Protein AF-A0A9P8JM39-F1 (afdb_monomer_lite)

Sequence (74 aa):
SQAKTKKNIETDIIGDKVGRIHLGKQDLNDMQTRKMKGLKRSRDDDTEGGPVVSDDEGEDFDADGGVEIKKIRV

Organism: Aureobasidium melanogenum (NCBI:txid46634)

InterPro domains:
  IPR039770 Ribosome biogenesis protein Rpf2 [PTHR12728] (2-48)

pLDDT: mean 70.74, std 19.51, range [36.34, 93.56]

Structure (mmCIF, N/CA/C/O backbone):
data_AF-A0A9P8JM39-F1
#
_entry.id   AF-A0A9P8JM39-F1
#
loop_
_atom_site.group_PDB
_atom_site.id
_atom_site.type_symbol
_atom_site.label_atom_id
_atom_site.label_alt_id
_atom_site.label_comp_id
_atom_site.label_asym_id
_atom_site.label_entity_id
_atom_site.label_seq_id
_atom_site.pdbx_PDB_ins_code
_atom_site.Cartn_x
_atom_site.Cartn_y
_atom_site.Cartn_z
_atom_site.occupancy
_atom_site.B_iso_or_equiv
_atom_site.auth_seq_id
_atom_site.auth_comp_id
_atom_site.auth_asym_id
_atom_site.auth_atom_id
_atom_site.pdbx_PDB_model_num
ATOM 1 N N . SER A 1 1 ? -23.805 -4.713 33.759 1.00 47.16 1 SER A N 1
ATOM 2 C CA . SER A 1 1 ? -23.479 -5.036 32.354 1.00 47.16 1 SER A CA 1
ATOM 3 C C . SER A 1 1 ? -22.013 -4.704 32.110 1.00 47.16 1 SER A C 1
ATOM 5 O O . SER A 1 1 ? -21.656 -3.537 32.088 1.00 47.16 1 SER A O 1
ATOM 7 N N . GLN A 1 2 ? -21.133 -5.704 32.026 1.00 52.94 2 GLN A N 1
ATOM 8 C CA . GLN A 1 2 ? -19.699 -5.464 31.812 1.00 52.94 2 GLN A CA 1
ATOM 9 C C . GLN A 1 2 ? -19.449 -5.102 30.340 1.00 52.94 2 GLN A C 1
ATOM 11 O O . GLN A 1 2 ? -19.995 -5.747 29.443 1.00 52.94 2 GLN A O 1
ATOM 16 N N . ALA A 1 3 ? -18.679 -4.041 30.087 1.00 64.50 3 ALA A N 1
ATOM 17 C CA . ALA A 1 3 ? -18.417 -3.550 28.738 1.00 64.50 3 ALA A CA 1
ATOM 18 C C . ALA A 1 3 ? -17.607 -4.585 27.938 1.00 64.50 3 ALA A C 1
ATOM 20 O O . ALA A 1 3 ? -16.487 -4.926 28.310 1.00 64.50 3 ALA A O 1
ATOM 21 N N . LYS A 1 4 ? -18.174 -5.095 26.837 1.00 73.44 4 LYS A N 1
ATOM 22 C CA . LYS A 1 4 ? -17.452 -5.974 25.907 1.00 73.44 4 LYS A CA 1
ATOM 23 C C . LYS A 1 4 ? -16.398 -5.172 25.149 1.00 73.44 4 LYS A C 1
ATOM 25 O O . LYS A 1 4 ? -16.695 -4.107 24.604 1.00 73.44 4 LYS A O 1
ATOM 30 N N . THR A 1 5 ? -15.189 -5.716 25.071 1.00 75.94 5 THR A N 1
ATOM 31 C CA . THR A 1 5 ? -14.128 -5.185 24.215 1.00 75.94 5 THR A CA 1
ATOM 32 C C . THR A 1 5 ? -14.552 -5.278 22.749 1.00 75.94 5 THR A C 1
ATOM 34 O O . THR A 1 5 ? -15.127 -6.273 22.297 1.00 75.94 5 THR A O 1
ATOM 37 N N . LYS A 1 6 ? -14.336 -4.190 22.003 1.00 82.50 6 LYS A N 1
ATOM 38 C CA . LYS A 1 6 ? -14.677 -4.117 20.578 1.00 82.50 6 LYS A CA 1
ATOM 39 C C . LYS A 1 6 ? -13.619 -4.885 19.780 1.00 82.50 6 LYS A C 1
ATOM 41 O O . LYS A 1 6 ? -12.428 -4.729 20.028 1.00 82.50 6 LYS A O 1
ATOM 46 N N . LYS A 1 7 ? -14.046 -5.722 18.827 1.00 83.88 7 LYS A N 1
ATOM 47 C CA . LYS A 1 7 ? -13.140 -6.528 17.989 1.00 83.88 7 LYS A CA 1
ATOM 48 C C . LYS A 1 7 ? -12.135 -5.620 17.266 1.00 83.88 7 LYS A C 1
ATOM 50 O O . LYS A 1 7 ? -12.519 -4.565 16.768 1.00 83.88 7 LYS A O 1
ATOM 55 N N . ASN A 1 8 ? -10.882 -6.068 17.176 1.00 86.25 8 ASN A N 1
ATOM 56 C CA . ASN A 1 8 ? -9.767 -5.372 16.521 1.00 86.25 8 ASN A CA 1
ATOM 57 C C . ASN A 1 8 ? -9.347 -4.042 17.171 1.00 86.25 8 ASN A C 1
ATOM 59 O O . ASN A 1 8 ? -8.604 -3.302 16.537 1.00 86.25 8 ASN A O 1
ATOM 63 N N . ILE A 1 9 ? -9.802 -3.734 18.389 1.00 88.75 9 ILE A N 1
ATOM 64 C CA . ILE A 1 9 ? -9.363 -2.567 19.163 1.00 88.75 9 ILE A CA 1
ATOM 65 C C . ILE A 1 9 ? -8.849 -3.074 20.511 1.00 88.75 9 ILE A C 1
ATOM 67 O O . ILE A 1 9 ? -9.617 -3.646 21.286 1.00 88.75 9 ILE A O 1
ATOM 71 N N . GLU A 1 10 ? -7.566 -2.863 20.787 1.00 86.44 10 GLU A N 1
ATOM 72 C CA . GLU A 1 10 ? -6.928 -3.173 22.069 1.00 86.44 10 GLU A CA 1
ATOM 73 C C . GLU A 1 10 ? -6.466 -1.895 22.773 1.00 86.44 10 GLU A C 1
ATOM 75 O O . GLU A 1 10 ? -6.368 -0.829 22.162 1.00 86.44 10 GLU A O 1
ATOM 80 N N . THR A 1 11 ? -6.277 -1.972 24.086 1.00 88.00 11 THR A N 1
ATOM 81 C CA . THR A 1 11 ? -5.762 -0.865 24.897 1.00 88.00 11 THR A CA 1
ATOM 82 C C . THR A 1 11 ? -4.491 -1.346 25.575 1.00 88.00 11 THR A C 1
ATOM 84 O O . THR A 1 11 ? -4.519 -2.391 26.223 1.00 88.00 11 THR A O 1
ATOM 87 N N . ASP A 1 12 ? -3.394 -0.624 25.367 1.00 85.56 12 ASP A N 1
ATOM 88 C CA . ASP A 1 12 ? -2.097 -0.942 25.955 1.00 85.56 12 ASP A CA 1
ATOM 89 C C . ASP A 1 12 ? -2.093 -0.667 27.469 1.00 85.56 12 ASP A C 1
ATOM 91 O O . ASP A 1 12 ? -2.950 0.053 27.986 1.00 85.56 12 ASP A O 1
ATOM 95 N N . ILE A 1 13 ? -1.110 -1.211 28.189 1.00 86.38 13 ILE A N 1
ATOM 96 C CA . ILE A 1 13 ? -0.934 -1.012 29.636 1.00 86.38 13 ILE A CA 1
ATOM 97 C C . ILE A 1 13 ? -0.752 0.469 30.011 1.00 86.38 13 ILE A C 1
ATOM 99 O O . ILE A 1 13 ? -1.083 0.856 31.129 1.00 86.38 13 ILE A O 1
ATOM 103 N N . ILE A 1 14 ? -0.266 1.292 29.073 1.00 88.81 14 ILE A N 1
ATOM 104 C CA . ILE A 1 14 ? -0.093 2.748 29.221 1.00 88.81 14 ILE A CA 1
ATOM 105 C C . ILE A 1 14 ? -1.391 3.515 28.877 1.00 88.81 14 ILE A C 1
ATOM 107 O O . ILE A 1 14 ? -1.542 4.676 29.250 1.00 88.81 14 ILE A O 1
ATOM 111 N N . GLY A 1 15 ? -2.376 2.862 28.245 1.00 84.75 15 GLY A N 1
ATOM 112 C CA . GLY A 1 15 ? -3.692 3.435 27.927 1.00 84.75 15 GLY A CA 1
ATOM 113 C C . GLY A 1 15 ? -3.914 3.802 26.455 1.00 84.75 15 GLY A C 1
ATOM 114 O O . GLY A 1 15 ? -5.011 4.248 26.103 1.00 84.75 15 GLY A O 1
ATOM 115 N N . ASP A 1 16 ? -2.928 3.580 25.585 1.00 90.31 16 ASP A N 1
ATOM 116 C CA . ASP A 1 16 ? -3.049 3.833 24.146 1.00 90.31 16 ASP A CA 1
ATOM 117 C C . ASP A 1 16 ? -4.008 2.846 23.475 1.00 90.31 16 ASP A C 1
ATOM 119 O O . ASP A 1 16 ? -4.015 1.655 23.786 1.00 90.31 16 ASP A O 1
ATOM 123 N N . LYS A 1 17 ? -4.821 3.320 22.522 1.00 89.31 17 LYS A N 1
ATOM 124 C CA . LYS A 1 17 ? -5.728 2.460 21.743 1.00 89.31 17 LYS A CA 1
ATOM 125 C C . LYS A 1 17 ? -5.103 2.079 20.409 1.00 89.31 17 LYS A C 1
ATOM 127 O O . LYS A 1 17 ? -4.894 2.943 19.561 1.00 89.31 17 LYS A O 1
ATOM 132 N N . VAL A 1 18 ? -4.908 0.781 20.196 1.00 88.88 18 VAL A N 1
ATOM 133 C CA . VAL A 1 18 ? -4.333 0.230 18.963 1.00 88.88 18 VAL A CA 1
ATOM 134 C C . VAL A 1 18 ? -5.389 -0.563 18.198 1.00 88.88 18 VAL A C 1
ATOM 136 O O . VAL A 1 18 ? -6.156 -1.339 18.771 1.00 88.88 18 VAL A O 1
ATOM 139 N N . GLY A 1 19 ? -5.453 -0.335 16.886 1.00 91.12 19 GLY A N 1
ATOM 140 C CA . GLY A 1 19 ? -6.360 -1.023 15.973 1.00 91.12 19 GLY A CA 1
ATOM 141 C C . GLY A 1 19 ? -5.626 -2.042 15.102 1.00 91.12 19 GLY A C 1
ATOM 142 O O . GLY A 1 19 ? -4.635 -1.697 14.464 1.00 91.12 19 GLY A O 1
ATOM 143 N N . ARG A 1 20 ? -6.122 -3.283 15.020 1.00 91.44 20 ARG A N 1
ATOM 144 C CA . ARG A 1 20 ? -5.530 -4.323 14.156 1.00 91.44 20 ARG A CA 1
ATOM 145 C C . ARG A 1 20 ? -6.143 -4.303 12.756 1.00 91.44 20 ARG A C 1
ATOM 147 O O . ARG A 1 20 ? -7.323 -4.620 12.585 1.00 91.44 20 ARG A O 1
ATOM 154 N N . ILE A 1 21 ? -5.328 -3.993 11.750 1.00 92.88 21 ILE A N 1
ATOM 155 C CA . ILE A 1 21 ? -5.702 -4.080 10.331 1.00 92.88 21 ILE A CA 1
ATOM 156 C C . ILE A 1 21 ? -5.348 -5.479 9.822 1.00 92.88 21 ILE A C 1
ATOM 158 O O . ILE A 1 21 ? -4.207 -5.915 9.942 1.00 92.88 21 ILE A O 1
ATOM 162 N N . HIS A 1 22 ? -6.324 -6.185 9.251 1.00 92.12 22 HIS A N 1
ATOM 163 C CA . HIS A 1 22 ? -6.104 -7.498 8.647 1.00 92.12 22 HIS A CA 1
ATOM 164 C C . HIS A 1 22 ? -6.005 -7.325 7.135 1.00 92.12 22 HIS A C 1
ATOM 166 O O . HIS A 1 22 ? -7.000 -7.019 6.479 1.00 92.12 22 HIS A O 1
ATOM 172 N N . LEU A 1 23 ? -4.802 -7.494 6.592 1.00 92.69 23 LEU A N 1
ATOM 173 C CA . LEU A 1 23 ? -4.580 -7.481 5.151 1.00 92.69 23 LEU A CA 1
ATOM 174 C C . LEU A 1 23 ? -4.901 -8.863 4.570 1.00 92.69 23 LEU A C 1
ATOM 176 O O . LEU A 1 23 ? -4.606 -9.891 5.182 1.00 92.69 23 LEU A O 1
ATOM 180 N N . GLY A 1 24 ? -5.533 -8.884 3.397 1.00 93.44 24 GLY A N 1
ATOM 181 C CA . GLY A 1 24 ? -5.752 -10.116 2.643 1.00 93.44 24 GLY A CA 1
ATOM 182 C C . GLY A 1 24 ? -4.453 -10.642 2.027 1.00 93.44 24 GLY A C 1
ATOM 183 O O . GLY A 1 24 ? -3.457 -9.925 1.935 1.00 93.44 24 GLY A O 1
ATOM 184 N N . LYS A 1 25 ? -4.469 -11.897 1.569 1.00 92.62 25 LYS A N 1
ATOM 185 C CA . LYS A 1 25 ? -3.362 -12.454 0.782 1.00 92.62 25 LYS A CA 1
ATOM 186 C C . LYS A 1 25 ? -3.294 -11.719 -0.561 1.00 92.62 25 LYS A C 1
ATOM 188 O O . LYS A 1 25 ? -4.259 -11.751 -1.318 1.00 92.62 25 LYS A O 1
ATOM 193 N N . GLN A 1 26 ? -2.171 -11.066 -0.845 1.00 92.12 26 GLN A N 1
ATOM 194 C CA . GLN A 1 26 ? -1.938 -10.382 -2.114 1.00 92.12 26 GLN A CA 1
ATOM 195 C C . GLN A 1 26 ? -1.379 -11.377 -3.133 1.00 92.12 26 GLN A C 1
ATOM 197 O O . GLN A 1 26 ? -0.285 -11.906 -2.940 1.00 92.12 26 GLN A O 1
ATOM 202 N N . ASP A 1 27 ? -2.137 -11.640 -4.196 1.00 92.19 27 ASP A N 1
ATOM 203 C CA . ASP A 1 27 ? -1.650 -12.391 -5.352 1.00 92.19 27 ASP A CA 1
ATOM 204 C C . ASP A 1 27 ? -1.125 -11.409 -6.412 1.00 92.19 27 ASP A C 1
ATOM 206 O O . ASP A 1 27 ? -1.812 -10.458 -6.784 1.00 92.19 27 ASP A O 1
ATOM 210 N N . LEU A 1 28 ? 0.120 -11.607 -6.843 1.00 93.56 28 LEU A N 1
ATOM 211 C CA . LEU A 1 28 ? 0.818 -10.776 -7.828 1.00 93.56 28 LEU A CA 1
ATOM 212 C C . LEU A 1 28 ? 1.068 -11.520 -9.140 1.00 93.56 28 LEU A C 1
ATOM 214 O O . LEU A 1 28 ? 1.674 -10.952 -10.046 1.00 93.56 28 LEU A O 1
ATOM 218 N N . ASN A 1 29 ? 0.612 -12.768 -9.254 1.00 92.56 29 ASN A N 1
ATOM 219 C CA . ASN A 1 29 ? 0.871 -13.596 -10.428 1.00 92.56 29 ASN A CA 1
ATOM 220 C C . ASN A 1 29 ? 0.268 -12.986 -11.702 1.00 92.56 29 ASN A C 1
ATOM 222 O O . ASN A 1 29 ? 0.886 -13.042 -12.764 1.00 92.56 29 ASN A O 1
ATOM 226 N N . ASP A 1 30 ? -0.880 -12.318 -11.575 1.00 89.94 30 ASP A N 1
ATOM 227 C CA . ASP A 1 30 ? -1.545 -11.626 -12.684 1.00 89.94 30 ASP A CA 1
ATOM 228 C C . ASP A 1 30 ? -0.973 -10.219 -12.948 1.00 89.94 30 ASP A C 1
ATOM 230 O O . ASP A 1 30 ? -1.299 -9.579 -13.951 1.00 89.94 30 ASP A O 1
ATOM 234 N N . MET A 1 31 ? -0.111 -9.702 -12.063 1.00 92.50 31 MET A N 1
ATOM 235 C CA . MET A 1 31 ? 0.443 -8.357 -12.192 1.00 92.50 31 MET A CA 1
ATOM 236 C C . MET A 1 31 ? 1.597 -8.348 -13.196 1.00 92.50 31 MET A C 1
ATOM 238 O O . MET A 1 31 ? 2.768 -8.505 -12.854 1.00 92.50 31 MET A O 1
ATOM 242 N N . GLN A 1 32 ? 1.274 -8.102 -14.464 1.00 91.31 32 GLN A N 1
ATOM 243 C CA . GLN A 1 32 ? 2.295 -7.891 -15.480 1.00 91.31 32 GLN A CA 1
ATOM 244 C C . GLN A 1 32 ? 2.899 -6.485 -15.366 1.00 91.31 32 GLN A C 1
ATOM 246 O O . GLN A 1 32 ? 2.211 -5.468 -15.459 1.00 91.31 32 GLN A O 1
ATOM 251 N N . THR A 1 33 ? 4.219 -6.416 -15.210 1.00 91.25 33 THR A N 1
ATOM 252 C CA . THR A 1 33 ? 4.952 -5.148 -15.212 1.00 91.25 33 THR A CA 1
ATOM 253 C C . THR A 1 33 ? 5.115 -4.597 -16.630 1.00 91.25 33 THR A C 1
ATOM 255 O O . THR A 1 33 ? 5.064 -5.324 -17.630 1.00 91.25 33 THR A O 1
ATOM 258 N N . ARG A 1 34 ? 5.332 -3.279 -16.734 1.00 92.25 34 ARG A N 1
ATOM 259 C CA . ARG A 1 34 ? 5.617 -2.624 -18.018 1.00 92.25 34 ARG A CA 1
ATOM 260 C C . ARG A 1 34 ? 6.832 -3.273 -18.682 1.00 92.25 34 ARG A C 1
ATOM 262 O O . ARG A 1 34 ? 7.866 -3.479 -18.050 1.00 92.25 34 ARG A O 1
ATOM 269 N N . LYS A 1 35 ? 6.715 -3.568 -19.977 1.00 89.00 35 LYS A N 1
ATOM 270 C CA . LYS A 1 35 ? 7.782 -4.201 -20.761 1.00 89.00 35 LYS A CA 1
ATOM 271 C C . LYS A 1 35 ? 8.856 -3.180 -21.124 1.00 89.00 35 LYS A C 1
ATOM 273 O O . LYS A 1 35 ? 8.781 -2.527 -22.163 1.00 89.00 35 LYS A O 1
ATOM 278 N N . MET A 1 36 ? 9.853 -3.053 -20.258 1.00 92.56 36 MET A N 1
ATOM 279 C CA . MET A 1 36 ? 11.011 -2.192 -20.489 1.00 92.56 36 MET A CA 1
ATOM 280 C C . MET A 1 36 ? 11.912 -2.765 -21.586 1.00 92.56 36 MET A C 1
ATOM 282 O O . MET A 1 36 ? 12.077 -3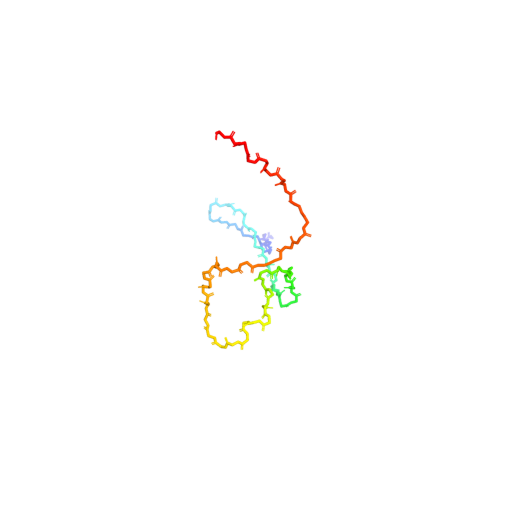.980 -21.677 1.00 92.56 36 MET A O 1
ATOM 286 N N . LYS A 1 37 ? 12.504 -1.889 -22.413 1.00 88.94 37 LYS A N 1
ATOM 287 C CA . LYS A 1 37 ? 13.360 -2.282 -23.549 1.00 88.94 37 LYS A CA 1
ATOM 288 C C . LYS A 1 37 ? 14.532 -3.166 -23.102 1.00 88.94 37 LYS A C 1
ATOM 290 O O . LYS A 1 37 ? 14.722 -4.215 -23.696 1.00 88.94 37 LYS A O 1
ATOM 295 N N . GLY A 1 38 ? 15.214 -2.810 -22.011 1.00 86.94 38 GLY A N 1
ATOM 296 C CA . GLY A 1 38 ? 16.347 -3.581 -21.474 1.00 86.94 38 GLY A CA 1
ATOM 297 C C . GLY A 1 38 ? 15.990 -4.899 -20.774 1.00 86.94 38 GLY A C 1
ATOM 298 O O . GLY A 1 38 ? 16.884 -5.637 -20.397 1.00 86.94 38 GLY A O 1
ATOM 299 N N . LEU A 1 39 ? 14.700 -5.205 -20.580 1.00 85.69 39 LEU A N 1
ATOM 300 C CA . LEU A 1 39 ? 14.249 -6.496 -20.033 1.00 85.69 39 LEU A C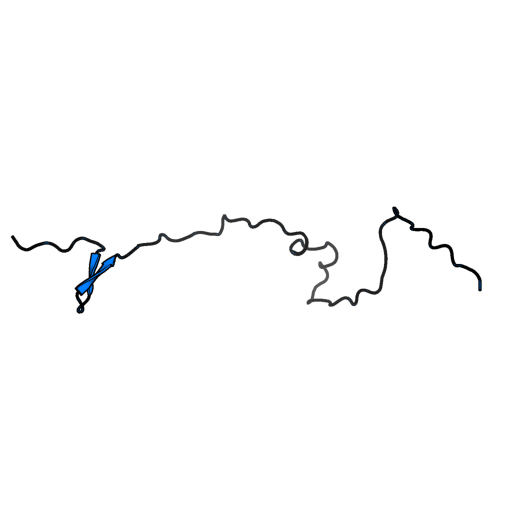A 1
ATOM 301 C C . LEU A 1 39 ? 13.790 -7.464 -21.136 1.00 85.69 39 LEU A C 1
ATOM 303 O O . LEU A 1 39 ? 13.394 -8.595 -20.847 1.00 85.69 39 LEU A O 1
ATOM 307 N N . LYS A 1 40 ? 13.778 -7.019 -22.396 1.00 87.44 40 LYS A N 1
ATOM 308 C CA . LYS A 1 40 ? 13.491 -7.886 -23.538 1.00 87.44 40 LYS A CA 1
ATOM 309 C C . LYS A 1 40 ? 14.776 -8.627 -23.895 1.00 87.44 40 LYS A C 1
ATOM 311 O O . LYS A 1 40 ? 15.811 -7.991 -24.045 1.00 87.44 40 LYS A O 1
ATOM 316 N N . ARG A 1 41 ? 14.696 -9.952 -24.037 1.00 83.94 41 ARG A N 1
ATOM 317 C CA . ARG A 1 41 ? 15.819 -10.762 -24.528 1.00 83.94 41 ARG A CA 1
ATOM 318 C 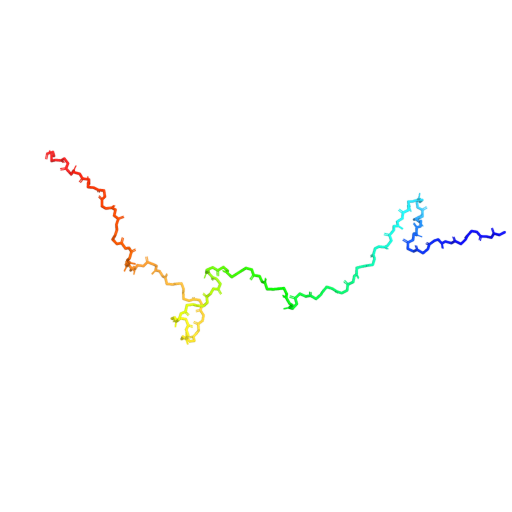C . ARG A 1 41 ? 16.150 -10.330 -25.957 1.00 83.94 41 ARG A C 1
ATOM 320 O O . ARG A 1 41 ? 15.219 -10.196 -26.761 1.00 83.94 41 ARG A O 1
ATOM 327 N N . SER A 1 42 ? 17.427 -10.085 -26.248 1.00 78.62 42 SER A N 1
ATOM 328 C CA . SER A 1 42 ? 17.874 -9.953 -27.635 1.00 78.62 42 SER A CA 1
ATOM 329 C C . SER A 1 42 ? 17.919 -11.339 -28.275 1.00 78.62 42 SER A C 1
ATOM 331 O O . SER A 1 42 ? 18.049 -12.341 -27.576 1.00 78.62 42 SER A O 1
ATOM 333 N N . ARG A 1 43 ? 17.785 -11.406 -29.601 1.00 71.56 43 ARG A N 1
ATOM 334 C CA . ARG A 1 43 ? 17.880 -12.672 -30.349 1.00 71.56 43 ARG A CA 1
ATOM 335 C C . ARG A 1 43 ? 19.291 -13.270 -30.344 1.00 71.56 43 ARG A C 1
ATOM 337 O O . ARG A 1 43 ? 19.434 -14.433 -30.694 1.00 71.56 43 ARG A O 1
ATOM 344 N N . ASP A 1 44 ? 20.291 -12.495 -29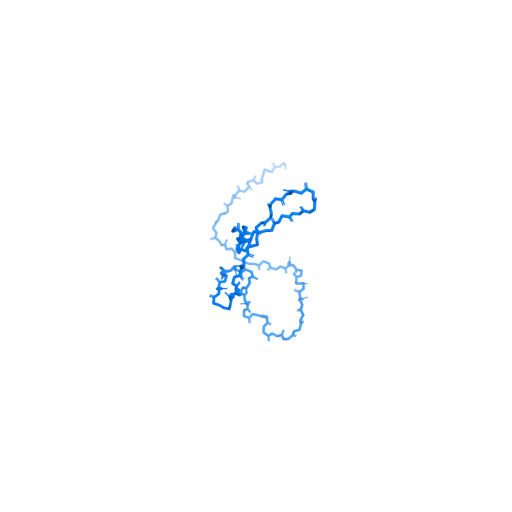.936 1.00 64.44 44 ASP A N 1
ATOM 345 C CA . ASP A 1 44 ? 21.701 -12.891 -29.986 1.00 64.44 44 ASP A CA 1
ATOM 346 C C . ASP A 1 44 ? 22.200 -13.540 -28.678 1.00 64.44 44 ASP A C 1
ATOM 348 O O . ASP A 1 44 ? 23.259 -14.155 -28.668 1.00 64.44 44 ASP A O 1
ATOM 352 N N . ASP A 1 45 ? 21.415 -13.476 -27.592 1.00 59.88 45 ASP A N 1
ATOM 353 C CA . ASP A 1 45 ? 21.757 -14.039 -26.269 1.00 59.88 45 ASP A CA 1
ATOM 354 C C . ASP A 1 45 ? 21.408 -15.538 -26.116 1.00 59.88 45 ASP A C 1
ATOM 356 O O . ASP A 1 45 ? 21.558 -16.111 -25.036 1.00 59.88 45 ASP A O 1
ATOM 360 N N . ASP A 1 46 ? 20.909 -16.197 -27.169 1.00 57.97 46 ASP A N 1
ATOM 361 C CA . ASP A 1 46 ? 20.503 -17.612 -27.116 1.00 57.97 46 ASP A CA 1
ATOM 362 C C . ASP A 1 46 ? 21.699 -18.596 -27.136 1.00 57.97 46 ASP A C 1
ATOM 364 O O . ASP A 1 46 ? 21.505 -19.811 -27.054 1.00 57.97 46 ASP A O 1
ATOM 368 N N . THR A 1 47 ? 22.946 -18.111 -27.187 1.00 54.50 47 THR A N 1
ATOM 369 C CA . THR A 1 47 ? 24.137 -18.936 -26.926 1.00 54.50 47 THR A CA 1
ATOM 370 C C . THR A 1 47 ? 24.468 -18.934 -25.435 1.00 54.50 47 THR A C 1
ATOM 372 O O . THR A 1 47 ? 24.853 -17.914 -24.873 1.00 54.50 47 THR A O 1
ATOM 375 N N . GLU A 1 48 ? 24.295 -20.092 -24.799 1.00 56.94 48 GLU A N 1
ATOM 376 C CA . GLU A 1 48 ? 24.540 -20.376 -23.381 1.00 56.94 48 GLU A CA 1
ATOM 377 C C . GLU A 1 48 ? 25.744 -19.639 -22.753 1.00 56.94 48 GLU A C 1
ATOM 379 O O . GLU A 1 48 ? 26.889 -19.861 -23.138 1.00 56.94 48 GLU A O 1
ATOM 384 N N . GLY A 1 49 ? 25.494 -18.897 -21.665 1.00 48.19 49 GLY A N 1
ATOM 385 C CA . GLY A 1 49 ? 26.464 -18.760 -20.570 1.00 48.19 49 GLY A CA 1
ATOM 386 C C . GLY A 1 49 ? 26.918 -17.345 -20.199 1.00 48.19 49 GLY A C 1
ATOM 387 O O . GLY A 1 49 ? 27.983 -16.904 -20.608 1.00 48.19 49 GLY A O 1
ATOM 388 N N . GLY A 1 50 ? 26.201 -16.725 -19.254 1.00 50.56 50 GLY A N 1
ATOM 389 C CA . GLY A 1 50 ? 26.719 -15.639 -18.407 1.00 50.56 50 GLY A CA 1
ATOM 390 C C . GLY A 1 50 ? 26.760 -14.240 -19.045 1.00 50.56 50 GLY A C 1
ATOM 391 O O . GLY A 1 50 ? 26.661 -14.107 -20.259 1.00 50.56 50 GLY A O 1
ATOM 392 N N . PRO A 1 51 ? 26.864 -13.171 -18.227 1.00 44.59 51 PRO A N 1
ATOM 393 C CA . PRO A 1 51 ? 26.889 -11.808 -18.738 1.00 44.59 51 PRO A CA 1
ATOM 394 C C . PRO A 1 51 ? 28.206 -11.567 -19.479 1.00 44.59 51 PRO A C 1
ATOM 396 O O . PRO A 1 51 ? 29.250 -11.366 -18.855 1.00 44.59 51 PRO A O 1
ATOM 399 N N . VAL A 1 52 ? 28.156 -11.575 -20.810 1.00 49.56 52 VAL A N 1
ATOM 400 C CA . VAL A 1 52 ? 29.215 -10.999 -21.633 1.00 49.56 52 VAL A CA 1
ATOM 401 C C . VAL A 1 52 ? 29.121 -9.484 -21.493 1.00 49.56 52 VAL A C 1
ATOM 403 O O . VAL A 1 52 ? 28.226 -8.825 -22.015 1.00 49.56 52 VAL A O 1
ATOM 406 N N . VAL A 1 53 ? 30.024 -8.922 -20.694 1.00 55.72 53 VAL A N 1
ATOM 407 C CA . VAL A 1 53 ? 30.375 -7.508 -20.804 1.00 55.72 53 VAL A CA 1
ATOM 408 C C . VAL A 1 53 ? 31.101 -7.347 -22.137 1.00 55.72 53 VAL A C 1
ATOM 410 O O . VAL A 1 53 ? 32.316 -7.498 -22.218 1.00 55.72 53 VAL A O 1
ATOM 413 N N . SER A 1 54 ? 30.335 -7.146 -23.207 1.00 48.03 54 SER A N 1
ATOM 414 C CA . SER A 1 54 ? 30.896 -6.740 -24.489 1.00 48.03 54 SER A CA 1
ATOM 415 C C . SER A 1 54 ? 31.299 -5.276 -24.359 1.00 48.03 54 SER A C 1
ATOM 417 O O . SER A 1 54 ? 30.446 -4.395 -24.260 1.00 48.03 54 SER A O 1
ATOM 419 N N . ASP A 1 55 ? 32.609 -5.067 -24.254 1.00 50.09 55 ASP A N 1
ATOM 420 C CA . ASP A 1 55 ? 33.292 -3.797 -24.480 1.00 50.09 55 ASP A CA 1
ATOM 421 C C . ASP A 1 55 ? 32.779 -3.229 -25.817 1.00 50.09 55 ASP A C 1
ATOM 423 O O . ASP A 1 55 ? 32.903 -3.874 -26.860 1.00 50.09 55 ASP A O 1
ATOM 427 N N . ASP A 1 56 ? 32.078 -2.097 -25.746 1.00 49.19 56 ASP A N 1
ATOM 428 C CA . ASP A 1 56 ? 31.445 -1.409 -26.875 1.00 49.19 56 ASP A CA 1
ATOM 429 C C . ASP A 1 56 ? 32.523 -0.731 -27.734 1.00 49.19 56 ASP A C 1
ATOM 431 O O . ASP A 1 56 ? 32.800 0.458 -27.602 1.00 49.19 56 ASP A O 1
ATOM 435 N N . GLU A 1 57 ? 33.168 -1.528 -28.583 1.00 51.91 57 GLU A N 1
ATOM 436 C CA . GLU A 1 57 ? 33.919 -1.091 -29.759 1.00 51.91 57 GLU A CA 1
ATOM 437 C C . GLU A 1 57 ? 33.245 -1.723 -30.986 1.00 51.91 57 GLU A C 1
ATOM 439 O O . GLU A 1 57 ? 33.510 -2.878 -31.330 1.00 51.91 57 GLU A O 1
ATOM 444 N N . GLY A 1 58 ? 32.348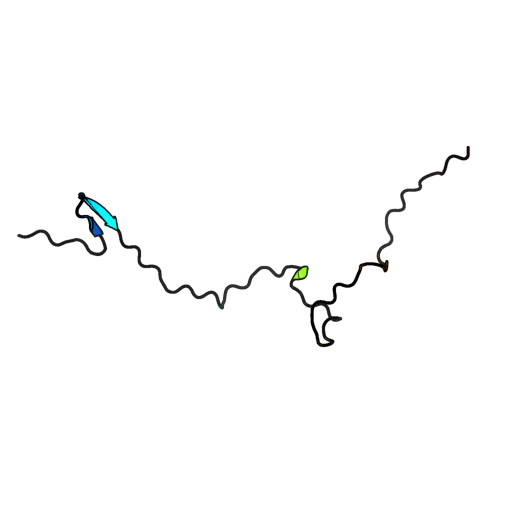 -0.987 -31.650 1.00 41.47 58 GLY A N 1
ATOM 445 C CA . GLY A 1 58 ? 31.797 -1.432 -32.933 1.00 41.47 58 GLY A CA 1
ATOM 446 C C . GLY A 1 58 ? 30.484 -0.780 -33.343 1.00 41.47 58 GLY A C 1
ATOM 447 O O . GLY A 1 58 ? 29.423 -1.373 -33.189 1.00 41.47 58 GLY A O 1
ATOM 448 N N . GLU A 1 59 ? 30.620 0.429 -33.883 1.00 47.28 59 GLU A N 1
ATOM 449 C CA . GLU A 1 59 ? 29.694 1.212 -34.712 1.00 47.28 59 GLU A CA 1
ATOM 450 C C . GLU A 1 59 ? 28.621 0.411 -35.482 1.00 47.28 59 GLU A C 1
ATOM 452 O O . GLU A 1 59 ? 28.933 -0.596 -36.109 1.00 47.28 59 GLU A O 1
ATOM 457 N N . ASP A 1 60 ? 27.371 0.905 -35.481 1.00 45.31 60 ASP A N 1
ATOM 458 C CA . ASP A 1 60 ? 26.596 1.244 -36.694 1.00 45.31 60 ASP A CA 1
ATOM 459 C C . ASP A 1 60 ? 25.145 1.681 -36.354 1.00 45.31 60 ASP A C 1
ATOM 461 O O . ASP A 1 60 ? 24.564 1.210 -35.379 1.00 45.31 60 ASP A O 1
ATOM 465 N N . PHE A 1 61 ? 24.561 2.521 -37.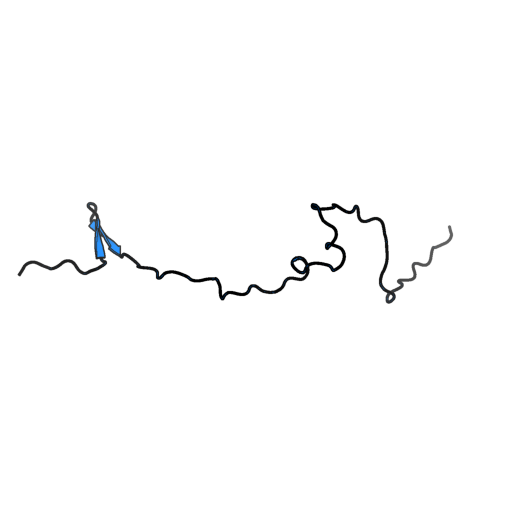232 1.00 36.34 61 PHE A N 1
ATOM 466 C CA . PHE A 1 61 ? 23.185 3.089 -37.297 1.00 36.34 61 PHE A CA 1
ATOM 467 C C . PHE A 1 61 ? 23.001 4.477 -36.632 1.00 36.34 61 PHE A C 1
ATOM 469 O O . PHE A 1 61 ? 23.216 4.639 -35.439 1.00 36.34 61 PHE A O 1
ATOM 476 N N . ASP A 1 62 ? 22.588 5.565 -37.298 1.00 40.06 62 ASP A N 1
ATOM 477 C CA . ASP A 1 62 ? 21.897 5.760 -38.579 1.00 40.06 62 ASP A CA 1
ATOM 478 C C . ASP A 1 62 ? 22.172 7.157 -39.164 1.00 40.06 62 ASP A C 1
ATOM 480 O O . ASP A 1 62 ? 22.496 8.120 -38.469 1.00 40.06 62 ASP A O 1
ATOM 484 N N . ALA A 1 63 ? 21.989 7.256 -40.476 1.00 51.94 63 ALA A N 1
ATOM 485 C CA . ALA A 1 63 ? 22.118 8.463 -41.268 1.00 51.94 63 ALA A CA 1
ATOM 486 C C . ALA A 1 63 ? 20.922 9.427 -41.117 1.00 51.94 63 ALA A C 1
ATOM 488 O O . ALA A 1 63 ? 19.929 9.251 -41.812 1.00 51.94 63 ALA A O 1
ATOM 489 N N . ASP A 1 64 ? 21.065 10.504 -40.337 1.00 47.44 64 ASP A N 1
ATOM 490 C CA . ASP A 1 64 ? 20.424 11.815 -40.572 1.00 47.44 64 ASP A CA 1
ATOM 491 C C . ASP A 1 64 ? 20.895 12.893 -39.572 1.00 47.44 64 ASP A C 1
ATOM 493 O O . ASP A 1 64 ? 20.302 13.127 -38.525 1.00 47.44 64 ASP A O 1
ATOM 497 N N . GLY A 1 65 ? 21.957 13.631 -39.912 1.00 48.41 65 GLY A N 1
ATOM 498 C CA . GLY A 1 65 ? 22.320 14.828 -39.138 1.00 48.41 65 GLY A CA 1
ATOM 499 C C . GLY A 1 65 ? 23.784 15.233 -39.200 1.00 48.41 65 GLY A C 1
ATOM 500 O O . GLY A 1 65 ? 24.397 15.485 -38.167 1.00 48.41 65 GLY A O 1
ATOM 501 N N . GLY A 1 66 ? 24.371 15.302 -40.396 1.00 44.66 66 GLY A N 1
ATOM 502 C CA . GLY A 1 66 ? 25.732 15.816 -40.552 1.00 44.66 66 GLY A CA 1
ATOM 503 C C . GLY A 1 66 ? 25.805 17.308 -40.213 1.00 44.66 66 GLY A C 1
ATOM 504 O O . GLY A 1 66 ? 25.377 18.143 -41.007 1.00 44.66 66 GLY A O 1
ATOM 505 N N . VAL A 1 67 ? 26.369 17.661 -39.054 1.00 49.94 67 VAL A N 1
ATOM 506 C CA . VAL A 1 67 ? 26.807 19.036 -38.771 1.00 49.94 67 VAL A CA 1
ATOM 507 C C . VAL A 1 67 ? 28.187 19.226 -39.400 1.00 49.94 67 VAL A C 1
ATOM 509 O O . VAL A 1 67 ? 29.181 18.662 -38.948 1.00 49.94 67 VAL A O 1
ATOM 512 N N . GLU A 1 68 ? 28.243 20.007 -40.476 1.00 48.94 68 GLU A N 1
ATOM 513 C CA . GLU A 1 68 ? 29.464 20.275 -41.235 1.00 48.94 68 GLU A CA 1
ATOM 514 C C . GLU A 1 68 ? 30.383 21.245 -40.465 1.00 48.94 68 GLU A C 1
ATOM 516 O O . GLU A 1 68 ? 30.181 22.462 -40.455 1.00 48.94 68 GLU A O 1
ATOM 521 N N . ILE A 1 69 ? 31.416 20.718 -39.804 1.00 56.19 69 ILE A N 1
ATOM 522 C CA . ILE A 1 69 ? 32.429 21.542 -39.131 1.00 56.19 69 ILE A CA 1
ATOM 523 C C . ILE A 1 69 ? 33.496 21.941 -40.159 1.00 56.19 69 ILE A C 1
ATOM 525 O O . ILE A 1 69 ? 34.401 21.169 -40.482 1.00 56.19 69 ILE A O 1
ATOM 529 N N . LYS A 1 70 ? 33.402 23.161 -40.700 1.00 52.22 70 LYS A N 1
ATOM 530 C CA . LYS A 1 70 ? 34.415 23.706 -41.620 1.00 52.22 70 LYS A CA 1
ATOM 531 C C . LYS A 1 70 ? 35.736 23.918 -40.881 1.00 52.22 70 LYS A C 1
ATOM 533 O O . LYS A 1 70 ? 35.870 24.829 -40.066 1.00 52.22 70 LYS A O 1
ATOM 538 N N . LYS A 1 71 ? 36.731 23.082 -41.187 1.00 47.50 71 LYS A N 1
ATOM 539 C CA . LYS A 1 71 ? 38.092 23.194 -40.653 1.00 47.50 71 LYS A CA 1
ATOM 540 C C . LYS A 1 71 ? 38.761 24.447 -41.227 1.00 47.50 71 LYS A C 1
ATOM 542 O O . LYS A 1 71 ? 39.115 24.490 -42.403 1.00 47.50 71 LYS A O 1
ATOM 547 N N . ILE A 1 72 ? 38.906 25.475 -40.394 1.00 47.91 72 ILE A N 1
ATOM 548 C CA . ILE A 1 72 ? 39.678 26.681 -40.705 1.00 47.91 72 ILE A CA 1
ATOM 549 C C . ILE A 1 72 ? 41.139 26.261 -40.902 1.00 47.91 72 ILE A C 1
ATOM 551 O O . ILE A 1 72 ? 41.734 25.630 -40.028 1.00 47.91 72 ILE A O 1
ATOM 555 N N . ARG A 1 73 ? 41.700 26.580 -42.071 1.00 48.84 73 ARG A N 1
ATOM 556 C CA . ARG A 1 73 ? 43.124 26.401 -42.359 1.00 48.84 73 ARG A CA 1
ATOM 557 C C . ARG A 1 73 ? 43.883 27.569 -41.726 1.00 48.84 73 ARG A C 1
ATOM 559 O O . ARG A 1 73 ? 43.676 28.705 -42.145 1.00 48.84 73 ARG A O 1
ATOM 566 N N . VAL A 1 74 ? 44.702 27.268 -40.718 1.00 56.44 74 VAL A N 1
ATOM 567 C CA . VAL A 1 74 ? 45.818 28.124 -40.276 1.00 56.44 74 VAL A CA 1
ATOM 568 C C . VAL A 1 74 ? 46.985 27.916 -41.232 1.00 56.44 74 VAL A C 1
ATOM 570 O O . VAL A 1 74 ? 47.170 26.751 -41.660 1.00 56.44 74 VAL A O 1
#

Secondary structure (DSSP, 8-state):
-PPPPPTTEEE-TTS-EEE---PPP---TT-PPP--GGGSPPTTTTSSSS------------------------

Radius of gyration: 32.07 Å; chains: 1; bounding box: 69×48×75 Å

Foldseek 3Di:
DDDDDDPQWDADPVGDIGGDDDDDDDDCPPPDDDDDPVVDDDPPPPPDDDDPPPPPDDDDDDDDDDPDDPDDDD